Protein AF-A0A960KEV9-F1 (afdb_monomer)

Mean predicted aligned error: 10.94 Å

Sequence (64 aa):
LAGSADVIVFVVRSNSTSQQDARGALDAITEAKRLDTNVVAVLNQQRVGSERFAGKYTHYYSEA

Secondary structure (DSSP, 8-state):
-GGG-SEEEEEEETTTS-HHHHHHHHHHHHHHS-TT-EEEEEEES----------SSTTSSS--

Radius of gyration: 20.41 Å; Cα contacts (8 Å, |Δi|>4): 54; chains: 1; bounding box: 58×24×43 Å

Nearest PDB structures (foldseek):
  7zec-assembly1_C  TM=5.597E-01  e=9.797E-01  Escherichia coli K-12
  3la6-assembly1_E  TM=4.848E-01  e=6.183E+00  Escherichia coli K-12
  3la6-assembly2_J  TM=4.914E-01  e=8.696E+00  Escherichia coli K-12
  8usw-assembly1_A  TM=3.985E-01  e=4.706E+00  Homo sapiens
  8jcy-assembly1_2  TM=4.064E-01  e=9.310E+00  Homo sapiens

Structure (mmCIF, N/CA/C/O backbone):
data_AF-A0A960KEV9-F1
#
_entry.id   AF-A0A960KEV9-F1
#
loop_
_atom_site.group_PDB
_atom_site.id
_atom_site.type_symbol
_atom_site.label_atom_id
_atom_site.label_alt_id
_atom_site.label_comp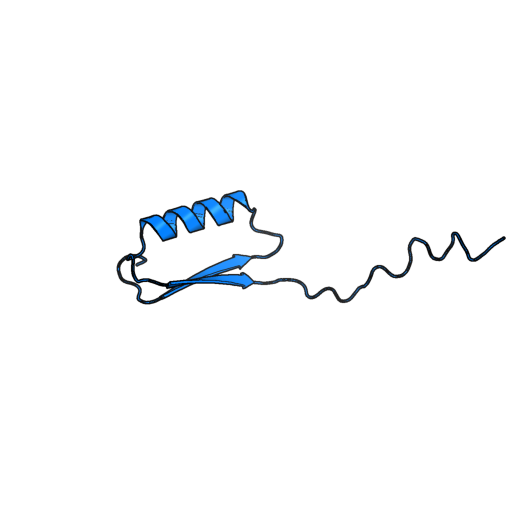_id
_atom_site.label_asym_id
_atom_site.label_entity_id
_atom_site.label_seq_id
_atom_site.pdbx_PDB_ins_code
_atom_site.Cartn_x
_atom_site.Cartn_y
_atom_site.Cartn_z
_atom_site.occupancy
_atom_site.B_iso_or_equiv
_atom_site.auth_seq_id
_atom_site.auth_comp_id
_atom_site.auth_asym_id
_atom_site.auth_atom_id
_atom_site.pdbx_PDB_model_num
ATOM 1 N N . LEU A 1 1 ? -15.358 3.456 3.683 1.00 75.75 1 LEU A N 1
ATOM 2 C CA . LEU A 1 1 ? -14.788 2.216 3.106 1.00 75.75 1 LEU A CA 1
ATOM 3 C C . LEU A 1 1 ? -13.576 1.760 3.910 1.00 75.75 1 LEU A C 1
ATOM 5 O O . LEU A 1 1 ? -13.708 0.757 4.588 1.00 75.75 1 LEU A O 1
ATOM 9 N N . ALA A 1 2 ? -12.457 2.497 3.933 1.00 79.62 2 ALA A N 1
ATOM 10 C CA . ALA A 1 2 ? -11.269 2.089 4.705 1.00 79.62 2 ALA A CA 1
ATOM 11 C C . ALA A 1 2 ? -11.535 1.923 6.219 1.00 79.62 2 ALA A C 1
ATOM 13 O O . ALA A 1 2 ? -11.190 0.895 6.789 1.00 79.62 2 ALA A O 1
ATOM 14 N N . GLY A 1 3 ? -12.236 2.871 6.852 1.00 87.06 3 GLY A N 1
ATOM 15 C CA . GLY A 1 3 ? -12.564 2.806 8.286 1.00 87.06 3 GLY A CA 1
ATOM 16 C C . GLY A 1 3 ?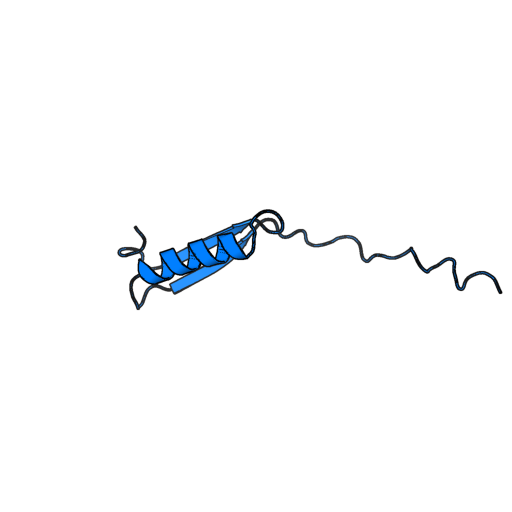 -13.598 1.743 8.687 1.00 87.06 3 GLY A C 1
ATOM 17 O O . GLY A 1 3 ? -13.882 1.580 9.868 1.00 87.06 3 GLY A O 1
ATOM 18 N N . SER A 1 4 ? -14.175 1.024 7.724 1.00 90.12 4 SER A N 1
ATOM 19 C CA . SER A 1 4 ? -15.174 -0.028 7.952 1.00 90.12 4 SER A CA 1
ATOM 20 C C . SER A 1 4 ? -14.749 -1.378 7.370 1.00 90.12 4 SER A C 1
ATOM 22 O O . SER A 1 4 ? -15.572 -2.283 7.302 1.00 90.12 4 SER A O 1
ATOM 24 N N . ALA A 1 5 ? -13.509 -1.497 6.891 1.00 90.75 5 ALA A N 1
ATOM 25 C CA . ALA A 1 5 ? -12.991 -2.715 6.284 1.00 90.75 5 ALA A CA 1
ATOM 26 C C . ALA A 1 5 ? -12.218 -3.552 7.309 1.00 90.75 5 ALA A C 1
ATOM 28 O O . ALA A 1 5 ? -11.383 -3.027 8.050 1.00 90.75 5 ALA A O 1
ATOM 29 N N . ASP A 1 6 ? -12.447 -4.863 7.297 1.00 92.44 6 ASP A N 1
ATOM 30 C CA . ASP A 1 6 ? -11.675 -5.814 8.104 1.00 92.44 6 ASP A CA 1
ATOM 31 C C . ASP A 1 6 ? -10.261 -6.019 7.533 1.00 92.44 6 ASP A C 1
ATOM 33 O O . ASP A 1 6 ? -9.287 -6.172 8.271 1.00 92.44 6 ASP A O 1
ATOM 37 N N . VAL A 1 7 ? -10.132 -5.967 6.201 1.00 93.94 7 VAL A N 1
ATOM 38 C CA . VAL A 1 7 ? -8.868 -6.114 5.466 1.00 93.94 7 VAL A CA 1
ATOM 39 C C . VAL A 1 7 ? -8.847 -5.165 4.271 1.00 93.94 7 VAL A C 1
ATOM 41 O O . VAL A 1 7 ? -9.855 -4.991 3.585 1.00 93.94 7 VAL A O 1
ATOM 44 N N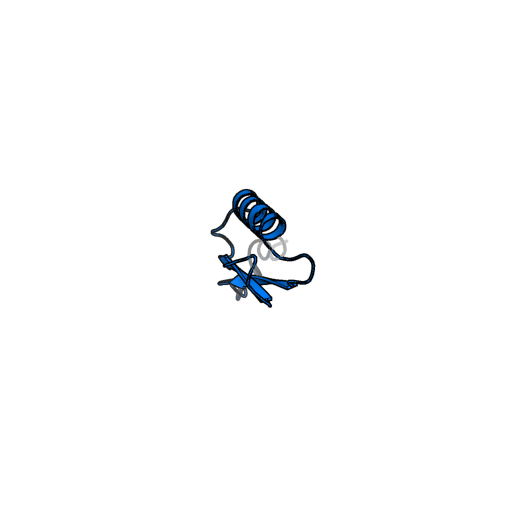 . ILE A 1 8 ? -7.684 -4.576 3.991 1.00 95.75 8 ILE A N 1
ATOM 45 C CA . ILE A 1 8 ? -7.454 -3.728 2.818 1.00 95.75 8 ILE A CA 1
ATOM 46 C C . ILE A 1 8 ? -6.388 -4.377 1.936 1.00 95.75 8 ILE A C 1
ATOM 48 O O . ILE A 1 8 ? -5.277 -4.648 2.388 1.00 95.75 8 ILE A O 1
ATOM 52 N N . VAL A 1 9 ? -6.708 -4.590 0.659 1.00 96.50 9 VAL A N 1
ATOM 53 C CA . VAL A 1 9 ? -5.736 -5.032 -0.350 1.00 96.50 9 VAL A CA 1
ATOM 54 C C . VAL A 1 9 ? -5.292 -3.820 -1.160 1.00 96.50 9 VAL A C 1
ATOM 56 O O . VAL A 1 9 ? -6.084 -3.223 -1.888 1.00 96.50 9 VAL A O 1
ATOM 59 N N . PHE A 1 10 ? -4.020 -3.455 -1.030 1.00 96.25 10 PHE A N 1
ATOM 60 C CA . PHE A 1 10 ? -3.422 -2.331 -1.737 1.00 96.25 10 PHE A CA 1
ATOM 61 C C . PHE A 1 10 ? -2.643 -2.832 -2.954 1.00 96.25 10 PHE A C 1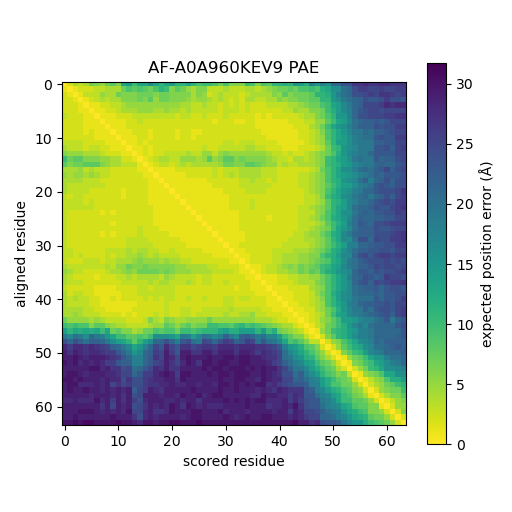
ATOM 63 O O . PHE A 1 10 ? -1.552 -3.385 -2.825 1.00 96.25 10 PHE A O 1
ATOM 70 N N . VAL A 1 11 ? -3.219 -2.667 -4.146 1.00 95.56 11 VAL A N 1
ATOM 71 C CA . VAL A 1 11 ? -2.636 -3.170 -5.396 1.00 95.56 11 VAL A CA 1
ATOM 72 C C . VAL A 1 11 ? -1.897 -2.053 -6.126 1.00 95.56 11 VAL A C 1
ATOM 74 O O . VAL A 1 11 ? -2.497 -1.048 -6.497 1.00 95.56 11 VAL A O 1
ATOM 77 N N . VAL A 1 12 ? -0.610 -2.263 -6.400 1.00 95.75 12 VAL A N 1
ATOM 78 C CA . VAL A 1 12 ? 0.239 -1.327 -7.149 1.00 95.75 12 VAL A CA 1
ATOM 79 C C . VAL A 1 12 ? 0.650 -1.960 -8.471 1.00 95.75 12 VAL A C 1
ATOM 81 O O . VAL A 1 12 ? 1.089 -3.109 -8.502 1.00 95.75 12 VAL A O 1
ATOM 84 N N . ARG A 1 13 ? 0.533 -1.223 -9.582 1.00 93.69 13 ARG A N 1
ATOM 85 C CA . ARG A 1 13 ? 1.022 -1.696 -10.882 1.00 93.69 13 ARG A CA 1
ATOM 86 C C . ARG A 1 13 ? 2.541 -1.533 -10.949 1.00 93.69 13 ARG A C 1
ATOM 88 O O . ARG A 1 13 ? 3.061 -0.416 -10.945 1.00 93.69 13 ARG A O 1
ATOM 95 N N . SER A 1 14 ? 3.241 -2.657 -11.056 1.00 89.12 14 SER A N 1
ATOM 96 C CA . SER A 1 14 ? 4.692 -2.706 -11.208 1.00 89.12 14 SER A CA 1
ATOM 97 C C . SER A 1 14 ? 5.149 -1.894 -12.417 1.00 89.12 14 SER A C 1
ATOM 99 O O . SER A 1 14 ? 4.538 -1.961 -13.484 1.00 89.12 14 SER A O 1
ATOM 101 N N . ASN A 1 15 ? 6.232 -1.133 -12.252 1.00 86.94 15 ASN A N 1
ATOM 102 C CA . ASN A 1 15 ? 6.877 -0.366 -13.320 1.00 86.94 15 ASN A CA 1
ATOM 103 C C . ASN A 1 15 ? 5.965 0.654 -14.041 1.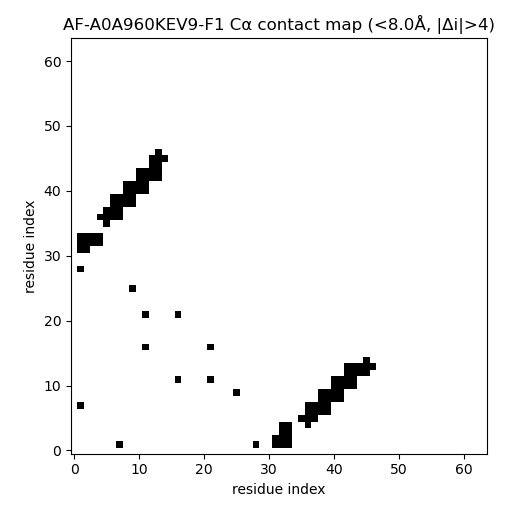00 86.94 15 ASN A C 1
ATOM 105 O O . ASN A 1 15 ? 6.226 1.036 -15.177 1.00 86.94 15 ASN A O 1
ATOM 109 N N . SER A 1 16 ? 4.857 1.062 -13.418 1.00 92.00 16 SER A N 1
ATOM 110 C CA . SER A 1 16 ? 3.951 2.096 -13.946 1.00 92.00 16 SER A CA 1
ATOM 111 C C . SER A 1 16 ? 3.520 3.092 -12.877 1.00 92.00 16 SER A C 1
ATOM 113 O O . SER A 1 16 ? 3.262 4.246 -13.195 1.00 92.00 16 SER A O 1
ATOM 115 N N . THR A 1 17 ? 3.439 2.662 -11.618 1.00 92.75 17 THR A N 1
ATOM 116 C CA . THR A 1 17 ? 3.174 3.552 -10.486 1.00 92.75 17 THR A CA 1
ATOM 117 C C . THR A 1 17 ? 4.495 4.020 -9.882 1.00 92.75 17 THR A C 1
ATOM 119 O O . THR A 1 17 ? 5.366 3.195 -9.595 1.00 92.75 17 THR A O 1
ATOM 122 N N . SER A 1 18 ? 4.65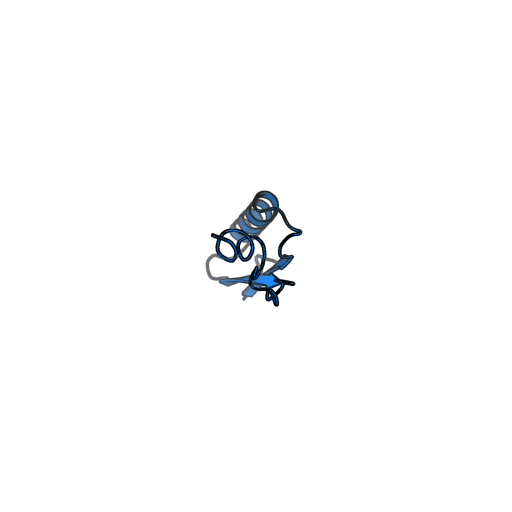5 5.333 -9.686 1.00 94.38 18 SER A N 1
ATOM 123 C CA . SER A 1 18 ? 5.843 5.874 -9.025 1.00 94.38 18 SER A CA 1
ATOM 124 C C . SER A 1 18 ? 5.854 5.500 -7.540 1.00 94.38 18 SER A C 1
ATOM 126 O O . SER A 1 18 ? 4.810 5.294 -6.915 1.00 94.38 18 SER A O 1
ATOM 128 N N . GLN A 1 19 ? 7.044 5.433 -6.943 1.00 92.88 19 GLN A N 1
ATOM 129 C CA . GLN A 1 19 ? 7.169 5.157 -5.511 1.00 92.88 19 GLN A CA 1
ATOM 130 C C . GLN A 1 19 ? 6.515 6.253 -4.658 1.00 92.88 19 GLN A C 1
ATOM 132 O O . GLN A 1 19 ? 5.953 5.955 -3.606 1.00 92.88 19 GLN A O 1
ATOM 137 N N . GLN A 1 20 ? 6.573 7.508 -5.112 1.00 96.75 20 GLN A N 1
ATOM 138 C CA . GLN A 1 20 ? 5.969 8.636 -4.411 1.00 96.75 20 GLN A CA 1
ATOM 139 C C . GLN A 1 20 ? 4.442 8.525 -4.396 1.00 96.75 20 GLN A C 1
ATOM 141 O O . GLN A 1 20 ? 3.843 8.668 -3.332 1.00 96.75 20 GLN A O 1
ATOM 146 N N . ASP A 1 21 ? 3.829 8.188 -5.532 1.00 95.38 21 ASP A N 1
ATOM 147 C CA . ASP A 1 21 ? 2.376 8.006 -5.618 1.00 95.38 21 ASP A CA 1
ATOM 148 C C . ASP A 1 21 ? 1.917 6.818 -4.771 1.00 95.38 21 ASP A C 1
ATOM 150 O O . ASP A 1 21 ? 0.935 6.909 -4.035 1.00 95.38 21 ASP A O 1
ATOM 154 N N . ALA A 1 22 ? 2.658 5.705 -4.828 1.00 95.94 22 ALA A N 1
ATOM 155 C CA . ALA A 1 22 ? 2.363 4.527 -4.020 1.00 95.94 22 ALA A CA 1
ATOM 156 C C . ALA A 1 22 ? 2.442 4.835 -2.516 1.00 95.94 22 ALA A C 1
ATOM 158 O O . ALA A 1 22 ? 1.594 4.378 -1.750 1.00 95.94 22 ALA A O 1
ATOM 159 N N . ARG A 1 23 ? 3.431 5.634 -2.097 1.00 95.88 23 ARG A N 1
ATOM 160 C CA . ARG A 1 23 ? 3.588 6.058 -0.704 1.00 95.88 23 ARG A CA 1
ATOM 161 C C . ARG A 1 23 ? 2.463 6.988 -0.263 1.00 95.88 23 ARG A C 1
ATOM 163 O O . ARG A 1 23 ? 1.843 6.711 0.753 1.00 95.88 23 ARG A O 1
ATOM 170 N N . GLY A 1 24 ? 2.150 8.019 -1.048 1.00 97.62 24 GLY A N 1
ATOM 171 C CA . GLY A 1 24 ? 1.066 8.947 -0.719 1.00 97.62 24 GLY A CA 1
ATOM 172 C C . GLY A 1 24 ? -0.287 8.243 -0.578 1.00 97.62 24 GLY A C 1
ATOM 173 O O . GLY A 1 24 ? -1.046 8.525 0.346 1.00 97.62 24 GLY A O 1
ATOM 174 N N . ALA A 1 25 ? -0.568 7.264 -1.442 1.00 95.44 25 ALA A N 1
ATOM 175 C CA . ALA A 1 25 ? -1.776 6.452 -1.332 1.00 95.44 25 ALA A CA 1
ATOM 176 C C . ALA A 1 25 ? -1.780 5.557 -0.078 1.00 95.44 25 ALA A C 1
ATOM 178 O O . ALA A 1 25 ? -2.816 5.421 0.574 1.00 95.44 25 ALA A O 1
ATOM 179 N N . LEU A 1 26 ? -0.639 4.958 0.277 1.00 95.44 26 LEU A N 1
ATOM 180 C CA . LEU A 1 26 ? -0.517 4.133 1.480 1.00 95.44 26 LEU A CA 1
ATOM 181 C C . LEU A 1 26 ? -0.666 4.960 2.764 1.00 95.44 26 LEU A C 1
ATOM 183 O O . LEU A 1 26 ? -1.319 4.499 3.702 1.00 95.44 26 LEU A O 1
ATOM 187 N N . ASP A 1 27 ? -0.113 6.171 2.798 1.00 96.56 27 ASP A N 1
ATOM 188 C CA . ASP A 1 27 ? -0.240 7.090 3.932 1.00 96.56 27 ASP A CA 1
ATOM 189 C C . ASP A 1 27 ? -1.720 7.456 4.148 1.00 96.56 27 ASP A C 1
ATOM 191 O O . ASP A 1 27 ? -2.248 7.274 5.245 1.00 96.56 27 ASP A O 1
ATOM 195 N N . ALA A 1 28 ? -2.445 7.808 3.079 1.00 95.94 28 ALA A N 1
ATOM 196 C CA . ALA A 1 28 ? -3.882 8.090 3.149 1.00 95.94 28 ALA A CA 1
ATOM 197 C C . ALA A 1 28 ? -4.718 6.881 3.621 1.00 95.94 28 ALA A C 1
ATOM 199 O O . ALA A 1 28 ? -5.671 7.029 4.389 1.00 95.94 28 ALA A O 1
ATOM 200 N N . ILE A 1 29 ? -4.366 5.661 3.195 1.00 94.38 29 ILE A N 1
ATOM 201 C CA . ILE A 1 29 ? -5.005 4.429 3.689 1.00 94.38 29 ILE A CA 1
ATOM 202 C C . ILE A 1 29 ? -4.706 4.227 5.176 1.00 94.38 29 ILE A C 1
ATOM 204 O O . ILE A 1 29 ? -5.588 3.816 5.929 1.00 94.38 29 ILE A O 1
ATOM 208 N N . THR A 1 30 ? -3.478 4.510 5.600 1.00 93.81 30 THR A N 1
A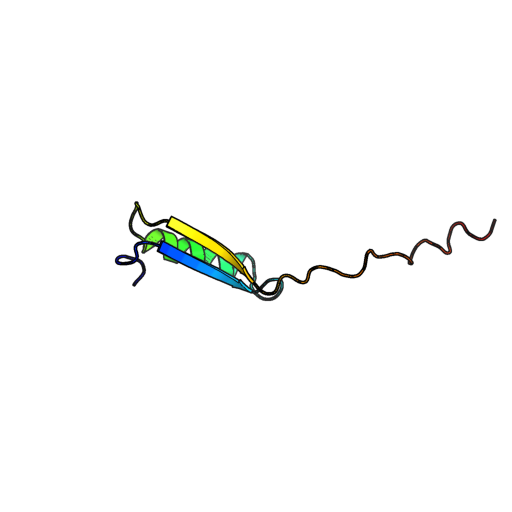TOM 209 C CA . THR A 1 30 ? -3.031 4.339 6.985 1.00 93.81 30 THR A CA 1
ATOM 210 C C . THR A 1 30 ? -3.743 5.303 7.929 1.00 93.81 30 THR A C 1
ATOM 212 O O . THR A 1 30 ? -4.112 4.901 9.029 1.00 93.81 30 THR A O 1
ATOM 215 N N . GLU A 1 31 ? -4.004 6.531 7.487 1.00 94.94 31 GLU A N 1
ATOM 216 C CA . GLU A 1 31 ? -4.793 7.510 8.242 1.00 94.94 31 GLU A CA 1
ATOM 217 C C . GLU A 1 31 ? -6.279 7.134 8.323 1.00 94.94 31 GLU A C 1
ATOM 219 O O . GLU A 1 31 ? -6.930 7.375 9.338 1.00 94.94 31 GLU A O 1
ATOM 224 N N . ALA A 1 32 ? -6.829 6.529 7.266 1.00 94.12 32 ALA A N 1
ATOM 225 C CA . ALA A 1 32 ? -8.257 6.233 7.170 1.00 94.12 32 ALA A CA 1
ATOM 226 C C . ALA A 1 32 ? -8.669 4.843 7.695 1.00 94.12 32 ALA A C 1
ATOM 228 O O . ALA A 1 32 ? -9.867 4.594 7.872 1.00 94.12 32 ALA A O 1
ATOM 229 N N . LYS A 1 33 ? -7.727 3.908 7.880 1.00 94.62 33 LYS A N 1
ATOM 230 C CA . LYS A 1 33 ? -8.011 2.544 8.357 1.00 94.62 33 LYS A CA 1
ATOM 231 C C . LYS A 1 33 ? -8.255 2.516 9.866 1.00 94.62 33 LYS A C 1
ATOM 233 O O . LYS A 1 33 ? -7.795 3.379 10.609 1.00 94.62 33 LYS A O 1
ATOM 238 N N . ARG A 1 34 ? -8.904 1.457 10.352 1.00 93.81 34 ARG A N 1
ATOM 239 C CA . ARG A 1 34 ? -8.906 1.176 11.792 1.00 93.81 34 ARG A CA 1
ATOM 240 C C . ARG A 1 34 ? -7.528 0.670 12.227 1.00 93.81 34 ARG A C 1
ATOM 242 O O . ARG A 1 34 ? -6.763 0.118 11.428 1.00 93.81 34 ARG A O 1
ATOM 249 N N . LEU A 1 35 ? -7.201 0.840 13.507 1.00 89.56 35 LEU A N 1
ATOM 250 C CA . LEU A 1 35 ? -5.905 0.424 14.058 1.00 89.56 35 LEU A CA 1
ATOM 251 C C . LEU A 1 35 ? -5.642 -1.075 13.849 1.00 89.56 35 LEU A C 1
ATOM 253 O O . LEU A 1 35 ? -4.524 -1.452 13.506 1.00 89.56 35 LEU A O 1
ATOM 257 N N . ASP A 1 36 ? -6.690 -1.888 13.964 1.00 92.62 36 ASP A N 1
ATOM 258 C CA . ASP A 1 36 ? -6.697 -3.345 13.817 1.00 92.62 36 ASP A CA 1
ATOM 259 C C . ASP A 1 36 ? -6.798 -3.839 12.364 1.00 92.62 36 ASP A C 1
ATOM 261 O O . ASP A 1 36 ? -6.536 -5.010 12.098 1.00 92.62 36 ASP A O 1
ATOM 265 N N . THR A 1 37 ? -7.132 -2.970 11.406 1.00 94.19 37 THR A N 1
ATOM 266 C CA . THR A 1 37 ? -7.235 -3.360 9.995 1.00 94.19 37 THR A CA 1
ATOM 267 C C . THR A 1 37 ? -5.853 -3.646 9.408 1.00 94.19 37 THR A C 1
ATOM 269 O O . THR A 1 37 ? -4.967 -2.779 9.407 1.00 94.19 37 THR A O 1
ATOM 272 N N . ASN A 1 38 ? -5.696 -4.839 8.835 1.00 93.62 38 ASN A N 1
ATOM 273 C CA . ASN A 1 38 ? -4.492 -5.241 8.114 1.00 93.62 38 ASN A CA 1
ATOM 274 C C . ASN A 1 38 ? -4.503 -4.716 6.674 1.00 93.62 38 ASN A C 1
ATOM 276 O O . ASN A 1 38 ? -5.516 -4.800 5.974 1.00 93.62 38 ASN A O 1
ATOM 280 N N . VAL A 1 39 ? -3.348 -4.222 6.220 1.00 95.38 39 VAL A N 1
ATOM 281 C CA . VAL A 1 39 ? -3.127 -3.797 4.833 1.00 95.38 39 VAL A CA 1
ATOM 282 C C . VAL A 1 39 ? -2.168 -4.777 4.170 1.00 95.38 39 VAL A C 1
ATOM 284 O O . VAL A 1 39 ? -1.027 -4.925 4.602 1.00 95.38 39 VAL A O 1
ATOM 287 N N . VAL A 1 40 ? -2.625 -5.439 3.111 1.00 95.69 40 VAL A N 1
ATOM 288 C CA . VAL A 1 40 ? -1.810 -6.352 2.306 1.00 95.69 40 VAL A CA 1
ATOM 289 C C . VAL A 1 40 ? -1.447 -5.651 1.007 1.00 95.69 40 VAL A C 1
ATOM 291 O O . VAL A 1 40 ? -2.318 -5.364 0.186 1.00 95.69 40 VAL A O 1
ATOM 294 N N . ALA A 1 41 ? -0.160 -5.371 0.816 1.00 93.62 41 ALA A N 1
ATOM 295 C CA . ALA A 1 41 ? 0.342 -4.779 -0.415 1.00 93.62 41 ALA A CA 1
ATOM 296 C C . ALA A 1 41 ? 0.611 -5.863 -1.470 1.00 93.62 41 ALA A C 1
ATOM 298 O O . ALA A 1 41 ? 1.279 -6.859 -1.195 1.00 93.62 41 ALA A O 1
ATOM 299 N N . VAL A 1 42 ? 0.115 -5.652 -2.688 1.00 95.19 42 VAL A N 1
ATOM 300 C CA . VAL A 1 42 ? 0.289 -6.559 -3.827 1.00 95.19 42 VAL A CA 1
ATOM 301 C C . VAL A 1 42 ? 0.908 -5.791 -4.984 1.00 95.19 42 VAL A C 1
ATOM 303 O O . VAL A 1 42 ? 0.323 -4.837 -5.498 1.00 95.19 42 VAL A O 1
ATOM 306 N N . LEU A 1 43 ? 2.079 -6.238 -5.435 1.00 93.06 43 LEU A N 1
ATOM 307 C CA . LEU A 1 43 ? 2.688 -5.733 -6.658 1.00 93.06 43 LEU A CA 1
ATOM 308 C C . LEU A 1 43 ? 2.148 -6.527 -7.852 1.00 93.06 43 LEU A C 1
ATOM 310 O O . LEU A 1 43 ? 2.488 -7.689 -8.059 1.00 93.06 43 LEU A O 1
ATOM 314 N N . ASN A 1 44 ? 1.278 -5.901 -8.635 1.00 93.00 44 ASN A N 1
ATOM 315 C CA . ASN A 1 44 ? 0.638 -6.517 -9.789 1.00 93.00 44 ASN A CA 1
ATOM 316 C C . ASN A 1 44 ? 1.436 -6.251 -11.072 1.00 93.00 44 ASN A C 1
ATOM 318 O O . ASN A 1 44 ? 2.109 -5.230 -11.193 1.00 93.00 44 ASN A O 1
ATOM 322 N N . GLN A 1 45 ? 1.319 -7.141 -12.059 1.00 89.38 45 GLN A N 1
ATOM 323 C CA . GLN A 1 45 ? 2.001 -7.040 -13.358 1.00 89.38 45 GLN A CA 1
ATOM 324 C C . GLN A 1 45 ? 3.532 -6.976 -13.257 1.00 89.38 45 GLN A C 1
ATOM 326 O O . GLN A 1 45 ? 4.202 -6.450 -14.147 1.00 89.38 45 GLN A O 1
ATOM 331 N N . GLN A 1 46 ? 4.100 -7.531 -12.184 1.00 84.12 46 GLN A N 1
ATOM 332 C CA . GLN A 1 46 ? 5.536 -7.741 -12.117 1.00 84.12 46 GLN A CA 1
ATOM 333 C C . GLN A 1 46 ? 5.927 -8.711 -13.234 1.00 84.12 46 GLN A C 1
ATOM 335 O O . GLN A 1 46 ? 5.524 -9.875 -13.242 1.00 84.12 46 GLN A O 1
ATOM 340 N N . ARG A 1 47 ? 6.700 -8.221 -14.205 1.00 81.19 47 ARG A N 1
ATOM 341 C CA . ARG A 1 47 ? 7.284 -9.081 -15.231 1.00 81.19 47 ARG A CA 1
ATOM 342 C C . ARG A 1 47 ? 8.274 -10.019 -14.547 1.00 81.19 47 ARG A C 1
ATOM 344 O O . ARG A 1 47 ? 9.291 -9.573 -14.023 1.00 81.19 47 ARG A O 1
ATOM 351 N N . VAL A 1 48 ? 7.977 -11.315 -14.552 1.00 69.19 48 VAL A N 1
ATOM 352 C CA . VAL A 1 48 ? 8.967 -12.352 -14.254 1.00 69.19 48 VAL A CA 1
ATOM 353 C C . VAL A 1 48 ? 9.906 -12.359 -15.452 1.00 69.19 48 VAL A C 1
ATOM 355 O O . VAL A 1 48 ? 9.522 -12.801 -16.529 1.00 69.19 48 VAL A O 1
ATOM 358 N N . GLY A 1 49 ? 11.080 -11.746 -15.321 1.00 61.62 49 GLY A N 1
ATOM 359 C CA . GLY A 1 49 ? 12.013 -11.636 -16.437 1.00 61.62 49 GLY A CA 1
ATOM 360 C C . GLY A 1 49 ? 12.438 -13.016 -16.942 1.00 61.62 49 GLY A C 1
ATOM 361 O O . GLY A 1 49 ? 13.271 -13.673 -16.324 1.00 61.62 49 GLY A O 1
ATOM 362 N N . SER A 1 50 ? 11.909 -13.438 -18.089 1.00 57.34 50 SER A N 1
ATOM 363 C CA . SER A 1 50 ? 12.598 -14.351 -18.996 1.00 57.34 50 SER A CA 1
ATOM 364 C C . SER A 1 50 ? 13.572 -13.514 -19.815 1.00 57.34 50 SER A C 1
ATOM 366 O O . SER A 1 50 ? 13.197 -13.008 -20.861 1.00 57.34 50 SER A O 1
ATOM 368 N N . GLU A 1 51 ? 14.760 -13.276 -19.266 1.00 52.94 51 GLU A N 1
ATOM 369 C CA . GLU A 1 51 ? 16.000 -12.944 -19.983 1.00 52.94 51 GLU A CA 1
ATOM 370 C C . GLU A 1 51 ? 17.016 -12.487 -18.939 1.00 52.94 51 GLU A C 1
ATOM 372 O O . GLU A 1 51 ? 17.155 -11.315 -18.589 1.00 52.94 51 GLU A O 1
ATOM 377 N N . ARG A 1 52 ? 17.763 -13.464 -18.415 1.00 47.94 52 ARG A N 1
ATOM 378 C CA . ARG A 1 52 ? 19.135 -13.185 -18.001 1.00 47.94 52 ARG A CA 1
ATOM 379 C C . ARG A 1 52 ? 19.780 -12.512 -19.207 1.00 47.94 52 ARG A C 1
ATOM 381 O O . ARG A 1 52 ? 19.792 -13.116 -20.275 1.00 47.94 52 ARG A O 1
ATOM 388 N N . PHE A 1 53 ? 20.273 -11.290 -19.037 1.00 49.50 53 PHE A N 1
ATOM 389 C CA . PHE A 1 53 ? 21.160 -10.618 -19.981 1.00 49.50 53 PHE A CA 1
ATOM 390 C C . PHE A 1 53 ? 22.412 -11.490 -20.197 1.00 49.50 53 PHE A C 1
ATOM 392 O O . PHE A 1 53 ? 23.468 -11.260 -19.616 1.00 49.50 53 PHE A O 1
ATOM 399 N N . ALA A 1 54 ? 22.287 -12.543 -20.997 1.00 49.25 54 ALA A N 1
ATOM 400 C CA . ALA A 1 54 ? 23.392 -13.255 -21.594 1.00 49.25 54 ALA A CA 1
ATOM 401 C C . ALA A 1 54 ? 23.663 -12.548 -22.920 1.00 49.25 54 ALA A C 1
ATOM 403 O O . ALA A 1 54 ? 22.829 -12.576 -23.818 1.00 49.25 54 ALA A O 1
ATOM 404 N N . GLY A 1 55 ? 24.813 -11.889 -23.028 1.00 51.47 55 GLY A N 1
ATOM 405 C CA . GLY A 1 55 ? 25.290 -11.388 -24.317 1.00 51.47 55 GLY A CA 1
ATOM 406 C C . GLY A 1 55 ? 25.330 -9.874 -24.465 1.00 51.47 55 GLY A C 1
ATOM 407 O O . GLY A 1 55 ? 24.732 -9.318 -25.377 1.00 51.47 55 GLY A O 1
ATOM 408 N N . LYS A 1 56 ? 26.125 -9.197 -23.633 1.00 47.47 56 LYS A N 1
ATOM 409 C CA . LYS A 1 56 ? 26.835 -7.998 -24.118 1.00 47.47 56 LYS A CA 1
ATOM 410 C C . LYS A 1 56 ? 28.332 -7.962 -23.801 1.00 47.47 56 LYS A C 1
ATOM 412 O O . LYS A 1 56 ? 29.029 -7.103 -24.321 1.00 47.47 56 LYS A O 1
ATOM 417 N N . TYR A 1 57 ? 28.836 -8.936 -23.037 1.00 50.53 57 TYR A N 1
ATOM 418 C CA . TYR A 1 57 ? 30.266 -9.092 -22.738 1.00 50.53 57 TYR A CA 1
ATOM 419 C C . TYR A 1 57 ? 30.889 -10.377 -23.307 1.00 50.53 57 TYR A C 1
ATOM 421 O O . TYR A 1 57 ? 32.079 -10.605 -23.123 1.00 50.53 57 TYR A O 1
ATOM 429 N N . THR A 1 58 ? 30.134 -11.202 -24.042 1.00 49.16 58 THR A N 1
ATOM 430 C CA . THR A 1 58 ? 30.653 -12.460 -24.617 1.00 49.16 58 THR A CA 1
ATOM 431 C C . THR 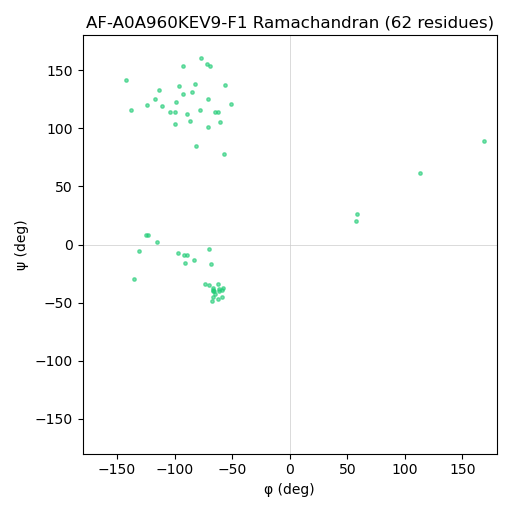A 1 58 ? 31.688 -12.234 -25.728 1.00 49.16 58 THR A C 1
ATOM 433 O O . THR A 1 58 ? 32.442 -13.144 -26.037 1.00 49.16 58 THR A O 1
ATOM 436 N N . HIS A 1 59 ? 31.766 -11.025 -26.296 1.00 52.31 59 HIS A N 1
ATOM 437 C CA . HIS A 1 59 ? 32.705 -10.698 -27.377 1.00 52.31 59 HIS A CA 1
ATOM 438 C C . HIS A 1 59 ? 34.053 -10.134 -26.909 1.00 52.31 59 HIS A C 1
ATOM 440 O O . HIS A 1 59 ? 34.950 -10.001 -27.728 1.00 52.31 59 HIS A O 1
ATOM 446 N N . TYR A 1 60 ? 34.226 -9.803 -25.622 1.00 52.47 60 TYR A N 1
ATOM 447 C CA . TYR A 1 60 ? 35.494 -9.235 -25.130 1.00 52.47 60 TYR A CA 1
ATOM 448 C C . TYR A 1 60 ? 36.519 -10.284 -24.676 1.00 52.47 60 TYR A C 1
ATOM 450 O O . TYR A 1 60 ? 37.663 -9.927 -24.431 1.00 52.47 60 TYR A O 1
ATOM 458 N N . TYR A 1 61 ? 36.131 -11.560 -24.578 1.00 54.81 61 TYR A N 1
ATOM 459 C CA . TYR A 1 61 ? 37.020 -12.654 -24.156 1.00 54.81 61 TYR A CA 1
ATOM 460 C C . TYR A 1 61 ? 37.092 -13.809 -25.165 1.00 54.81 61 TYR A C 1
ATOM 462 O O . TYR A 1 61 ? 37.637 -14.863 -24.849 1.00 54.81 61 TYR A O 1
ATOM 470 N N . SER A 1 62 ? 36.512 -13.651 -26.362 1.00 49.22 62 SER A N 1
ATOM 471 C CA . SER A 1 62 ? 36.540 -14.690 -27.401 1.00 49.22 62 SER A CA 1
ATOM 472 C C . SER A 1 62 ? 37.642 -14.502 -28.445 1.00 49.22 62 SER A C 1
ATOM 474 O O . SER A 1 62 ? 37.834 -15.397 -29.261 1.00 49.2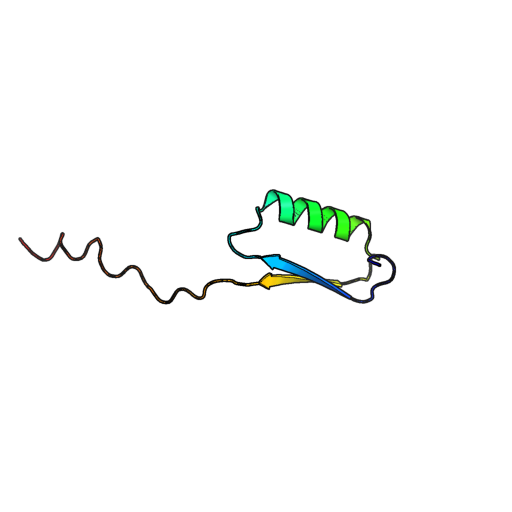2 62 SER A O 1
ATOM 476 N N . GLU A 1 63 ? 38.372 -13.387 -28.430 1.00 48.78 63 GLU A N 1
ATOM 477 C CA . GLU A 1 63 ? 39.535 -13.170 -29.293 1.00 48.78 63 GLU A CA 1
ATOM 478 C C . GLU A 1 63 ? 40.669 -12.514 -28.486 1.00 48.78 63 GLU A C 1
ATOM 480 O O . GLU A 1 63 ? 40.525 -11.369 -28.064 1.00 48.78 63 GLU A O 1
ATOM 485 N N . ALA A 1 64 ? 41.781 -13.252 -28.351 1.00 43.88 64 ALA A N 1
ATOM 486 C CA . ALA A 1 64 ? 43.117 -12.855 -27.866 1.00 43.88 64 ALA A CA 1
ATOM 487 C C . ALA A 1 64 ? 43.364 -12.776 -26.345 1.00 43.88 64 ALA A C 1
ATOM 489 O O . ALA A 1 64 ? 42.826 -11.882 -25.659 1.00 43.88 64 ALA A O 1
#

pLDDT: mean 81.88, std 18.5, range [43.88, 97.62]

Solvent-accessible surface area (backbone atoms only — not comparable to full-atom values): 4211 Å² total; per-residue (Å²): 106,56,63,76,38,75,64,44,78,47,76,42,52,47,96,74,59,53,72,66,60,56,47,56,53,49,52,56,48,63,74,43,34,42,93,85,38,48,75,48,79,41,76,38,81,62,77,78,76,90,66,79,90,78,76,88,65,67,76,77,78,73,65,136

Foldseek 3Di:
DQQPDQEAEAEDEPPPDDPVNSVVVVVVSVVRHDPNYYYHYHHPPPPPDPDDPDDDCPPVPPDD